Protein AF-A0A3G6YIU1-F1 (afdb_monomer_lite)

Sequence (95 aa):
MLIVFSKIAKNNGNTIVGYEPGEHDVEERTALVAVDQLGVATYKDVDQSQKTQNSEPEPEPEPEPEPEPEPEPEPEPEPEPEPEPESVKPSKSKI

pLDDT: mean 72.64, std 11.31, range [47.0, 90.69]

Structure (mmCIF, N/CA/C/O backbone):
data_AF-A0A3G6YIU1-F1
#
_entry.id   AF-A0A3G6YIU1-F1
#
loop_
_atom_site.group_PDB
_atom_site.id
_atom_site.type_symbol
_atom_site.label_atom_id
_atom_site.label_alt_id
_atom_site.label_comp_id
_atom_site.label_asym_id
_atom_site.label_entity_id
_atom_site.label_seq_id
_atom_site.pdbx_PDB_ins_code
_atom_site.Cartn_x
_atom_site.Cartn_y
_atom_site.Cartn_z
_atom_site.occupancy
_atom_site.B_iso_or_equiv
_atom_site.auth_seq_id
_atom_site.auth_comp_id
_atom_site.auth_asym_id
_atom_site.auth_atom_id
_atom_site.pdbx_PDB_model_num
ATOM 1 N N . MET A 1 1 ? 24.308 3.196 -16.770 1.00 60.62 1 MET A N 1
ATOM 2 C CA . MET A 1 1 ? 23.278 3.926 -17.525 1.00 60.62 1 MET A CA 1
ATOM 3 C C . MET A 1 1 ? 22.237 2.903 -17.946 1.00 60.62 1 MET A C 1
ATOM 5 O O . MET A 1 1 ? 22.634 1.932 -18.583 1.00 60.62 1 MET A O 1
ATOM 9 N N . LEU A 1 2 ? 20.993 3.006 -17.474 1.00 64.25 2 LEU A N 1
ATOM 10 C CA . LEU A 1 2 ? 19.957 1.989 -17.702 1.00 64.25 2 LEU A CA 1
ATOM 11 C C . LEU A 1 2 ? 18.812 2.586 -18.517 1.00 64.25 2 LEU A C 1
ATOM 13 O O . LEU A 1 2 ? 18.342 3.681 -18.220 1.00 64.25 2 LEU A O 1
ATOM 17 N N . ILE A 1 3 ? 18.362 1.839 -19.526 1.00 69.56 3 ILE A N 1
ATOM 18 C CA . ILE A 1 3 ? 17.229 2.228 -20.365 1.00 69.56 3 ILE A CA 1
ATOM 19 C C . ILE A 1 3 ? 15.965 1.596 -19.785 1.00 69.56 3 ILE A C 1
ATOM 21 O O . ILE A 1 3 ? 15.855 0.368 -19.695 1.00 69.56 3 ILE A O 1
ATOM 25 N N . VAL A 1 4 ? 15.003 2.441 -19.421 1.00 68.88 4 VAL A N 1
ATOM 26 C CA . VAL A 1 4 ? 13.684 2.023 -18.935 1.00 68.88 4 VAL A CA 1
ATOM 27 C C . VAL A 1 4 ? 12.579 2.556 -19.843 1.00 68.88 4 VAL A C 1
ATOM 29 O O . VAL A 1 4 ? 12.676 3.652 -20.397 1.00 68.88 4 VAL A O 1
ATOM 32 N N . PHE A 1 5 ? 11.515 1.776 -20.006 1.00 67.50 5 PHE A N 1
ATOM 33 C CA . PHE A 1 5 ? 10.275 2.216 -20.634 1.00 67.50 5 PHE A CA 1
ATOM 34 C C . PHE A 1 5 ? 9.316 2.714 -19.559 1.00 67.50 5 PHE A C 1
ATOM 36 O O . PHE A 1 5 ? 8.822 1.903 -18.785 1.00 67.50 5 PHE A O 1
ATOM 43 N N . SER A 1 6 ? 9.009 4.009 -19.538 1.00 70.62 6 SER A N 1
ATOM 44 C CA . SER A 1 6 ? 8.078 4.611 -18.573 1.00 70.62 6 SER A CA 1
ATOM 45 C C . SER A 1 6 ? 6.759 4.998 -19.238 1.00 70.62 6 SER A C 1
ATOM 47 O O . SER A 1 6 ? 6.744 5.406 -20.400 1.00 70.62 6 SER A O 1
ATOM 49 N N . LYS A 1 7 ? 5.647 4.938 -18.496 1.00 66.56 7 LYS A N 1
ATOM 50 C CA . LYS A 1 7 ? 4.357 5.517 -18.915 1.00 66.56 7 LYS A CA 1
ATOM 51 C C . LYS A 1 7 ? 4.387 7.042 -18.775 1.00 66.56 7 LYS A C 1
ATOM 53 O O . LYS A 1 7 ? 4.224 7.576 -17.681 1.00 66.56 7 LYS A O 1
ATOM 58 N N . ILE A 1 8 ? 4.569 7.753 -19.884 1.00 68.06 8 ILE A N 1
ATOM 59 C CA . ILE A 1 8 ? 4.614 9.218 -19.913 1.00 68.06 8 ILE A CA 1
ATOM 60 C C . ILE A 1 8 ? 3.203 9.759 -20.116 1.00 68.06 8 ILE A C 1
ATOM 62 O O . ILE A 1 8 ? 2.543 9.442 -21.105 1.00 68.06 8 ILE A O 1
ATOM 66 N N . ALA A 1 9 ? 2.750 10.612 -19.203 1.00 67.31 9 ALA A N 1
ATOM 67 C CA . ALA A 1 9 ? 1.509 11.349 -19.369 1.00 67.31 9 ALA A CA 1
ATOM 68 C C . ALA A 1 9 ? 1.635 12.370 -20.514 1.00 67.31 9 ALA A C 1
ATOM 70 O O . ALA A 1 9 ? 2.417 13.317 -20.420 1.00 67.31 9 ALA A O 1
ATOM 71 N N . LYS A 1 10 ? 0.846 12.219 -21.583 1.00 67.12 10 LYS A N 1
ATOM 72 C CA . LYS A 1 10 ? 0.702 13.265 -22.606 1.00 67.12 10 LYS A CA 1
ATOM 73 C C . LYS A 1 10 ? -0.249 14.339 -22.085 1.00 67.12 10 LYS A C 1
ATOM 75 O O . LYS A 1 10 ? -1.410 14.044 -21.802 1.00 67.12 10 LYS A O 1
ATOM 80 N N . ASN A 1 11 ? 0.227 15.575 -21.965 1.00 68.25 11 ASN A N 1
ATOM 81 C CA . ASN A 1 11 ? -0.583 16.719 -21.559 1.00 68.25 11 ASN A CA 1
ATOM 82 C C . ASN A 1 11 ? -0.983 17.570 -22.776 1.00 68.25 11 ASN A C 1
ATOM 84 O O . ASN A 1 11 ? -0.142 17.982 -23.565 1.00 68.25 11 ASN A O 1
ATOM 88 N N . ASN A 1 12 ? -2.272 17.893 -22.905 1.00 60.25 12 ASN A N 1
ATOM 89 C CA . ASN A 1 12 ? -2.733 18.965 -23.797 1.00 60.25 12 ASN A CA 1
ATOM 90 C C . ASN A 1 12 ? -3.306 20.083 -22.928 1.00 60.25 12 ASN A C 1
ATOM 92 O O . ASN A 1 12 ? -4.500 20.126 -22.648 1.00 60.25 12 ASN A O 1
ATOM 96 N N . GLY A 1 13 ? -2.423 20.948 -22.429 1.00 65.81 13 GLY A N 1
ATOM 97 C CA . GLY A 1 13 ? -2.838 22.146 -21.700 1.00 65.81 13 GLY A CA 1
ATOM 98 C C . GLY A 1 13 ? -3.472 21.899 -20.327 1.00 65.81 13 GLY A C 1
ATOM 99 O O . GLY A 1 13 ? -4.330 22.688 -19.956 1.00 65.81 13 GLY A O 1
ATOM 100 N N . ASN A 1 14 ? -3.017 20.869 -19.587 1.00 62.91 14 ASN A N 1
ATOM 101 C CA . ASN A 1 14 ? -3.321 20.553 -18.167 1.00 62.91 14 ASN A CA 1
ATOM 102 C C . ASN A 1 14 ? -4.208 19.312 -17.898 1.00 62.91 14 ASN A C 1
ATOM 104 O O . ASN A 1 14 ? -4.527 19.025 -16.747 1.00 62.91 14 ASN A O 1
ATOM 108 N N . THR A 1 15 ? -4.560 18.531 -18.923 1.00 58.38 15 THR A N 1
ATOM 109 C CA . THR A 1 15 ? -5.243 17.230 -18.766 1.00 58.38 15 THR A CA 1
ATOM 110 C C . THR A 1 15 ? -4.368 16.105 -19.310 1.00 58.38 15 THR A C 1
ATOM 112 O O . THR A 1 15 ? -3.836 16.228 -20.416 1.00 58.38 15 THR A O 1
ATOM 115 N N . ILE A 1 16 ? -4.211 15.019 -18.540 1.00 69.19 16 ILE A N 1
ATOM 116 C CA . ILE A 1 16 ? -3.540 13.799 -19.008 1.00 69.19 16 ILE A CA 1
ATOM 117 C C . ILE A 1 16 ? -4.469 13.115 -20.011 1.00 69.19 16 ILE A C 1
ATOM 119 O O . ILE A 1 16 ? -5.534 12.625 -19.648 1.00 69.19 16 ILE A O 1
ATOM 123 N N . VAL A 1 17 ? -4.072 13.127 -21.282 1.00 64.44 17 VAL A N 1
ATOM 124 C CA . VAL A 1 17 ? -4.854 12.582 -22.405 1.00 64.44 17 VAL A CA 1
ATOM 125 C C . VAL A 1 17 ? -4.562 11.094 -22.619 1.00 64.44 17 VAL A C 1
ATOM 127 O O . VAL A 1 17 ? -5.347 10.380 -23.231 1.00 64.44 17 VAL A O 1
ATOM 130 N N . GLY A 1 18 ? -3.437 10.609 -22.095 1.00 62.12 18 GLY A N 1
ATOM 131 C CA . GLY A 1 18 ? -3.049 9.207 -22.160 1.00 62.12 18 GLY A CA 1
ATOM 132 C C . GLY A 1 18 ? -1.656 8.980 -21.591 1.00 62.12 18 GLY A C 1
ATOM 133 O O . GLY A 1 18 ? -0.899 9.931 -21.383 1.00 62.12 18 GLY A O 1
ATOM 134 N N . TYR A 1 19 ? -1.333 7.712 -21.350 1.00 66.81 19 TYR A N 1
ATOM 135 C CA . TYR A 1 19 ? -0.005 7.270 -20.946 1.00 66.81 19 TYR A CA 1
ATOM 136 C C . TYR A 1 19 ? 0.652 6.540 -22.102 1.00 66.81 19 TY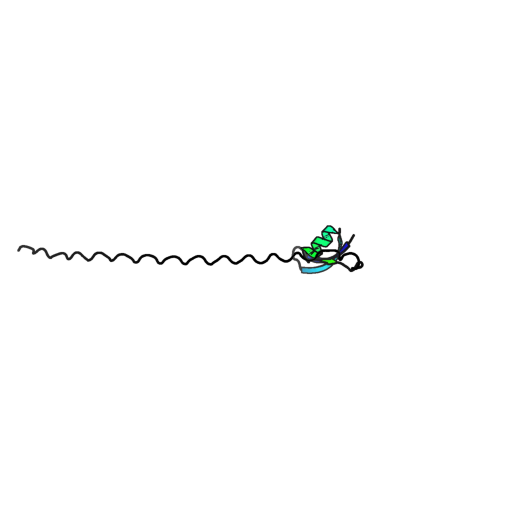R A C 1
ATOM 138 O O . TYR A 1 19 ? 0.100 5.565 -22.609 1.00 66.81 19 TYR A O 1
ATOM 146 N N . GLU A 1 20 ? 1.823 7.007 -22.507 1.00 66.88 20 GLU A N 1
ATOM 147 C CA . GLU A 1 20 ? 2.531 6.472 -23.664 1.00 66.88 20 GLU A CA 1
ATOM 148 C C . GLU A 1 20 ? 3.888 5.933 -23.228 1.00 66.88 20 GLU A C 1
ATOM 150 O O . GLU A 1 20 ? 4.592 6.616 -22.478 1.00 66.88 20 GLU A O 1
ATOM 155 N N . PRO A 1 21 ? 4.250 4.707 -23.640 1.00 66.38 21 PRO A N 1
ATOM 156 C CA . PRO A 1 21 ? 5.543 4.143 -23.304 1.00 66.38 21 PRO A CA 1
ATOM 157 C C . PRO A 1 21 ? 6.639 4.966 -23.987 1.00 66.38 21 PRO A C 1
ATOM 159 O O . PRO A 1 21 ? 6.631 5.135 -25.206 1.00 66.38 21 PRO A O 1
ATOM 162 N N . GLY A 1 22 ? 7.589 5.475 -23.206 1.00 71.50 22 GLY A N 1
ATOM 163 C CA . GLY A 1 22 ? 8.751 6.187 -23.728 1.00 71.50 22 GLY A CA 1
ATOM 164 C C . GLY A 1 22 ? 10.043 5.728 -23.075 1.00 71.50 22 GLY A C 1
ATOM 165 O O . GLY A 1 22 ? 10.068 5.375 -21.896 1.00 71.50 22 GLY A O 1
ATOM 166 N N . GLU A 1 23 ? 11.108 5.716 -23.870 1.00 75.94 23 GLU A N 1
ATOM 167 C CA . GLU A 1 23 ? 12.447 5.351 -23.419 1.00 75.94 23 GLU A CA 1
ATOM 168 C C . GLU A 1 23 ? 13.068 6.502 -22.652 1.00 75.94 23 GLU A C 1
ATOM 170 O O . GLU A 1 23 ? 13.198 7.606 -23.182 1.00 75.94 23 GLU A O 1
ATOM 175 N N . HIS A 1 24 ? 13.486 6.223 -21.428 1.00 73.94 24 HIS A N 1
ATOM 176 C CA . HIS A 1 24 ? 14.311 7.134 -20.665 1.00 73.94 24 HIS A CA 1
ATOM 177 C C . HIS A 1 24 ? 15.593 6.440 -20.256 1.00 73.94 24 HIS A C 1
ATOM 179 O O . HIS A 1 24 ? 15.597 5.316 -19.752 1.00 73.94 24 HIS A O 1
ATOM 185 N N . ASP A 1 25 ? 16.679 7.155 -20.488 1.00 77.25 25 ASP A N 1
ATOM 186 C CA . ASP A 1 25 ? 17.978 6.833 -19.951 1.00 77.25 25 ASP A CA 1
ATOM 187 C C . ASP A 1 25 ? 18.063 7.458 -18.548 1.00 77.25 25 ASP A C 1
ATOM 189 O O . ASP A 1 25 ? 17.900 8.671 -18.391 1.00 77.25 25 ASP A O 1
ATOM 193 N N . VAL A 1 26 ? 18.183 6.613 -17.521 1.00 77.00 26 VAL A N 1
ATOM 194 C CA . VAL A 1 26 ? 18.161 7.021 -16.108 1.00 77.00 26 VAL A CA 1
ATOM 195 C C . VAL A 1 26 ? 19.297 6.364 -15.322 1.00 77.00 26 VAL A C 1
ATOM 197 O O . VAL A 1 26 ? 19.831 5.308 -15.697 1.00 77.00 26 VAL A O 1
ATOM 200 N N . GLU A 1 27 ? 19.666 6.966 -14.188 1.00 79.19 27 GLU A N 1
ATOM 201 C CA . GLU A 1 27 ? 20.604 6.345 -13.257 1.00 79.19 27 GLU A CA 1
ATOM 202 C C . GLU A 1 27 ? 20.026 5.066 -12.636 1.00 79.19 27 GLU A C 1
ATOM 204 O O . GLU A 1 27 ? 18.818 4.900 -12.471 1.00 79.19 27 GLU A O 1
ATOM 209 N N . GLU A 1 28 ? 20.912 4.160 -12.223 1.00 74.12 28 GLU A N 1
ATOM 210 C CA . GLU A 1 28 ? 20.543 2.829 -11.733 1.00 74.12 28 GLU A CA 1
ATOM 211 C C . GLU A 1 28 ? 19.614 2.846 -10.514 1.00 74.12 28 GLU A C 1
ATOM 213 O O . GLU A 1 28 ? 18.697 2.031 -10.430 1.00 74.12 28 GLU A O 1
ATOM 218 N N . ARG A 1 29 ? 19.789 3.813 -9.605 1.00 77.25 29 ARG A N 1
ATOM 219 C CA . ARG A 1 29 ? 18.902 3.980 -8.443 1.00 77.25 29 ARG A CA 1
ATOM 220 C C . ARG A 1 29 ? 17.494 4.398 -8.854 1.00 77.25 29 ARG A C 1
ATOM 222 O O . ARG A 1 29 ? 16.524 3.843 -8.354 1.00 77.25 29 ARG A O 1
ATOM 229 N N . THR A 1 30 ? 17.391 5.345 -9.781 1.00 77.38 30 THR A N 1
ATOM 230 C CA . THR A 1 30 ? 16.110 5.819 -10.317 1.00 77.38 30 THR A CA 1
ATOM 231 C C . THR A 1 30 ? 15.393 4.697 -11.063 1.00 77.38 30 THR A C 1
ATOM 233 O O . THR A 1 30 ? 14.188 4.526 -10.904 1.00 77.38 30 THR A O 1
ATOM 236 N N . ALA A 1 31 ? 16.141 3.888 -11.819 1.00 76.69 31 ALA A N 1
ATOM 237 C CA . ALA A 1 31 ? 15.609 2.736 -12.533 1.00 76.69 31 ALA A CA 1
ATOM 238 C C . ALA A 1 31 ? 15.013 1.685 -11.577 1.00 76.69 31 ALA A C 1
ATOM 240 O O . ALA A 1 31 ? 13.898 1.225 -11.802 1.00 76.69 31 ALA A O 1
ATOM 241 N N . LEU A 1 32 ? 15.714 1.356 -10.484 1.00 78.25 32 LEU A N 1
ATOM 242 C CA . LEU A 1 32 ? 15.228 0.413 -9.467 1.00 78.25 32 LEU A CA 1
ATOM 243 C C . LEU A 1 32 ? 13.944 0.905 -8.797 1.00 78.25 32 LEU A C 1
ATOM 245 O O . LEU A 1 32 ? 12.977 0.160 -8.706 1.00 78.25 32 LEU A O 1
ATOM 249 N N . VAL A 1 33 ? 13.889 2.176 -8.395 1.00 80.19 33 VAL A N 1
ATOM 250 C CA . VAL A 1 33 ? 12.675 2.748 -7.790 1.00 80.19 33 VAL A CA 1
ATOM 251 C C . VAL A 1 33 ? 11.509 2.742 -8.786 1.00 80.19 33 VAL A C 1
ATOM 253 O O . VAL A 1 33 ? 10.390 2.382 -8.427 1.00 80.19 33 VAL A O 1
ATOM 256 N N . ALA A 1 34 ? 11.754 3.103 -10.048 1.00 80.00 34 ALA A N 1
ATOM 257 C CA . ALA A 1 34 ? 10.711 3.158 -11.070 1.00 80.00 34 ALA A CA 1
ATOM 258 C C . ALA A 1 34 ? 10.136 1.776 -11.431 1.00 80.00 34 ALA A C 1
ATOM 260 O O . ALA A 1 34 ? 8.942 1.682 -11.728 1.00 80.00 34 ALA A O 1
ATOM 261 N N . VAL A 1 35 ? 10.969 0.730 -11.411 1.00 79.50 35 VAL A N 1
ATOM 262 C CA . VAL A 1 35 ? 10.576 -0.639 -11.771 1.00 79.50 35 VAL A CA 1
ATOM 263 C C . VAL A 1 35 ? 10.042 -1.408 -10.560 1.00 79.50 35 VAL A C 1
ATOM 265 O O . VAL A 1 35 ? 8.922 -1.906 -10.626 1.00 79.50 35 VAL A O 1
ATOM 268 N N . ASP A 1 36 ? 10.782 -1.449 -9.448 1.00 77.62 36 ASP A N 1
ATOM 269 C CA . ASP A 1 36 ? 10.481 -2.345 -8.321 1.00 77.62 36 ASP A CA 1
ATOM 270 C C . ASP A 1 36 ? 9.540 -1.708 -7.288 1.00 77.62 36 ASP A C 1
ATOM 272 O O . ASP A 1 36 ? 8.665 -2.383 -6.757 1.00 77.62 36 ASP A O 1
ATOM 276 N N . GLN A 1 37 ? 9.688 -0.407 -7.001 1.00 76.69 37 GLN A N 1
ATOM 277 C CA . GLN A 1 37 ? 8.877 0.263 -5.969 1.00 76.69 37 GLN A CA 1
ATOM 278 C C . GLN A 1 37 ? 7.600 0.888 -6.532 1.00 76.69 37 GLN A C 1
ATOM 280 O O . GLN A 1 37 ? 6.552 0.847 -5.895 1.00 76.69 37 GLN A O 1
ATOM 285 N N . LEU A 1 38 ? 7.688 1.513 -7.709 1.00 82.31 38 LEU A N 1
ATOM 286 C CA . LEU A 1 38 ? 6.576 2.262 -8.299 1.00 82.31 38 LEU A CA 1
ATOM 287 C C . LEU A 1 38 ? 5.831 1.480 -9.389 1.00 82.31 38 LEU A C 1
ATOM 289 O O . LEU A 1 38 ? 4.695 1.832 -9.702 1.00 82.31 38 LEU A O 1
ATOM 293 N N . GLY A 1 39 ? 6.452 0.465 -10.002 1.00 78.75 39 GLY A N 1
ATOM 294 C CA . GLY A 1 39 ? 5.843 -0.319 -11.086 1.00 78.75 39 GLY A CA 1
ATOM 295 C C . GLY A 1 39 ? 5.426 0.512 -12.311 1.00 78.75 39 GLY A C 1
ATOM 296 O O . GLY A 1 39 ? 4.547 0.114 -13.077 1.00 78.75 39 GLY A O 1
ATOM 297 N N . VAL A 1 40 ? 6.014 1.700 -12.494 1.00 79.00 40 VAL A N 1
ATOM 298 C CA . VAL A 1 40 ? 5.668 2.644 -13.576 1.00 79.00 40 VAL A CA 1
ATOM 299 C C . VAL A 1 40 ? 6.529 2.461 -14.821 1.00 79.00 40 VAL A C 1
ATOM 301 O O . VAL A 1 40 ? 6.230 3.057 -15.864 1.00 79.00 40 VAL A O 1
ATOM 304 N N . ALA A 1 41 ? 7.588 1.657 -14.712 1.00 80.19 41 ALA A N 1
ATOM 305 C CA . ALA A 1 41 ? 8.527 1.406 -15.785 1.00 80.19 41 ALA A CA 1
ATOM 306 C C . ALA A 1 41 ? 8.957 -0.063 -15.874 1.00 80.19 41 ALA A C 1
ATOM 308 O O . ALA A 1 41 ? 8.825 -0.823 -14.918 1.00 80.19 41 ALA A O 1
ATOM 309 N N . THR A 1 42 ? 9.507 -0.450 -17.023 1.00 77.62 42 THR A N 1
ATOM 310 C CA . THR A 1 42 ? 10.141 -1.761 -17.236 1.00 77.62 42 THR A CA 1
ATOM 311 C C . THR A 1 42 ? 11.536 -1.586 -17.821 1.00 77.62 42 THR A C 1
ATOM 313 O O . THR A 1 42 ? 11.770 -0.671 -18.613 1.00 77.62 42 THR A O 1
ATOM 316 N N . TYR A 1 43 ? 12.471 -2.472 -17.479 1.00 76.56 43 TYR A N 1
ATOM 317 C CA . TYR A 1 43 ? 13.782 -2.494 -18.127 1.00 76.56 43 TYR A CA 1
ATOM 318 C C . TYR A 1 43 ? 13.649 -2.924 -19.588 1.00 76.56 43 TYR A C 1
ATOM 320 O O . TYR A 1 43 ? 12.877 -3.827 -19.909 1.00 76.56 43 TYR A O 1
ATOM 328 N N . LYS A 1 44 ? 14.416 -2.291 -20.478 1.00 71.50 44 LYS A N 1
ATOM 329 C CA . LYS A 1 44 ? 14.726 -2.911 -21.766 1.00 71.50 44 LYS A CA 1
ATOM 330 C C . LYS A 1 44 ? 15.810 -3.941 -21.544 1.00 71.50 44 LYS A C 1
ATOM 332 O O . LYS A 1 44 ? 16.790 -3.627 -20.876 1.00 71.50 44 LYS A O 1
ATOM 337 N N . ASP A 1 45 ? 15.632 -5.130 -22.102 1.00 61.50 45 ASP A N 1
ATOM 338 C CA . ASP A 1 45 ? 16.560 -6.253 -21.995 1.00 61.50 45 ASP A CA 1
ATOM 339 C C . ASP A 1 45 ? 17.985 -5.877 -22.434 1.00 61.50 45 ASP A C 1
ATOM 341 O O . ASP A 1 45 ? 18.384 -6.048 -23.585 1.00 61.50 45 ASP A O 1
ATOM 345 N N . VAL A 1 46 ? 18.777 -5.364 -21.496 1.00 55.38 46 VAL A N 1
ATOM 346 C CA . VAL A 1 46 ? 20.233 -5.367 -21.555 1.00 55.38 46 VAL A CA 1
ATOM 347 C C . VAL A 1 46 ? 20.639 -6.589 -20.750 1.00 55.38 46 VAL A C 1
ATOM 349 O O . VAL A 1 46 ? 20.752 -6.509 -19.535 1.00 55.38 46 VAL A O 1
ATOM 352 N N . ASP A 1 47 ? 20.732 -7.727 -21.441 1.00 53.81 47 ASP A N 1
ATOM 353 C CA . ASP A 1 47 ? 21.282 -8.998 -20.958 1.00 53.81 47 ASP A CA 1
ATOM 354 C C . ASP A 1 47 ? 20.912 -9.331 -19.494 1.00 53.81 47 ASP A C 1
ATOM 356 O O . ASP A 1 47 ? 21.668 -9.086 -18.553 1.00 53.81 47 ASP A O 1
ATOM 360 N N . GLN A 1 48 ? 19.724 -9.918 -19.300 1.00 54.03 48 GLN A N 1
ATOM 361 C CA . GLN A 1 48 ? 19.188 -10.353 -17.997 1.00 54.03 48 GLN A CA 1
ATOM 362 C C . GLN A 1 48 ? 20.091 -11.350 -17.223 1.00 54.03 48 GLN A C 1
ATOM 364 O O . GLN A 1 48 ? 19.704 -11.814 -16.155 1.00 54.03 48 GLN A O 1
ATOM 369 N N . SER A 1 49 ? 21.292 -11.694 -17.707 1.00 50.38 49 SER A N 1
ATOM 370 C CA . SER A 1 49 ? 22.169 -12.692 -17.084 1.00 50.38 49 SER A CA 1
ATOM 371 C C . SER A 1 49 ? 23.009 -12.174 -15.905 1.00 50.38 49 SER A C 1
ATOM 373 O O . SER A 1 49 ? 23.559 -12.983 -15.159 1.00 50.38 49 SER A O 1
ATOM 375 N N . GLN A 1 50 ? 23.105 -10.854 -15.696 1.00 52.59 50 GLN A N 1
ATOM 376 C CA . GLN A 1 50 ? 23.972 -10.259 -14.658 1.00 52.59 50 GLN A CA 1
ATOM 377 C C . GLN A 1 50 ? 23.220 -9.500 -13.549 1.00 52.59 50 GLN A C 1
ATOM 379 O O . GLN A 1 50 ? 23.853 -9.032 -12.605 1.00 52.59 50 GLN A O 1
ATOM 384 N N . LYS A 1 51 ? 21.884 -9.382 -13.610 1.00 54.62 51 LYS A N 1
ATOM 385 C CA . LYS A 1 51 ? 21.093 -8.595 -12.639 1.00 54.62 51 LYS A CA 1
ATOM 386 C C . LYS A 1 51 ? 20.008 -9.411 -11.924 1.00 54.62 51 LYS A C 1
ATOM 388 O O . LYS A 1 51 ? 18.930 -8.912 -11.639 1.00 54.62 51 LYS A O 1
ATOM 393 N N . THR A 1 52 ? 20.301 -10.670 -11.614 1.00 47.00 52 THR A N 1
ATOM 394 C CA . THR A 1 52 ? 19.488 -11.523 -10.727 1.00 47.00 52 THR A CA 1
ATOM 395 C C . THR A 1 52 ? 20.336 -12.065 -9.581 1.00 47.00 52 THR A C 1
ATOM 397 O O . THR A 1 52 ? 20.387 -13.267 -9.334 1.00 47.00 52 THR A O 1
ATOM 400 N N . GLN A 1 53 ? 21.031 -11.181 -8.865 1.00 53.12 53 GLN A N 1
ATOM 401 C CA . GLN A 1 53 ? 21.423 -11.481 -7.492 1.00 53.12 53 GLN A CA 1
ATOM 402 C C . GLN A 1 53 ? 20.550 -10.666 -6.542 1.00 53.12 53 GLN A C 1
ATOM 404 O O . GLN A 1 53 ? 20.777 -9.483 -6.320 1.00 53.12 53 GLN A O 1
ATOM 409 N N . ASN A 1 54 ? 19.596 -11.379 -5.947 1.00 51.50 54 ASN A N 1
ATOM 410 C CA . ASN A 1 54 ? 19.144 -11.153 -4.581 1.00 51.50 54 ASN A CA 1
ATOM 411 C C . ASN A 1 54 ? 18.232 -9.941 -4.332 1.00 51.50 54 ASN A C 1
ATOM 413 O O . ASN A 1 54 ? 18.557 -9.031 -3.571 1.00 51.50 54 ASN A O 1
ATOM 417 N N . SER A 1 55 ? 17.034 -9.982 -4.900 1.00 55.56 55 SER A N 1
ATOM 418 C CA . SER A 1 55 ? 15.878 -9.306 -4.306 1.00 55.56 55 SER A CA 1
ATOM 419 C C . SER A 1 55 ? 14.691 -10.252 -4.416 1.00 55.56 55 SER A C 1
ATOM 421 O O . SER A 1 55 ? 13.798 -10.074 -5.235 1.00 55.56 55 SER A O 1
ATOM 423 N N . GLU A 1 56 ? 14.746 -11.340 -3.646 1.00 54.38 56 GLU A N 1
ATOM 424 C CA . GLU A 1 56 ? 13.507 -12.006 -3.255 1.00 54.38 56 GLU A CA 1
ATOM 425 C C . GLU A 1 56 ? 12.688 -10.937 -2.514 1.00 54.38 56 GLU A C 1
ATOM 427 O O . GLU A 1 56 ? 13.260 -10.266 -1.645 1.00 54.38 56 GLU A O 1
ATOM 432 N N . PRO A 1 57 ? 11.432 -10.663 -2.910 1.00 63.16 57 PRO A N 1
ATOM 433 C CA . PRO A 1 57 ? 10.603 -9.740 -2.151 1.00 63.16 57 PRO A CA 1
ATOM 434 C C . PRO A 1 57 ? 10.569 -10.241 -0.707 1.00 63.16 57 PRO A C 1
ATOM 436 O O . PRO A 1 57 ? 10.321 -11.428 -0.481 1.00 63.16 57 PRO A O 1
ATOM 439 N N . GLU A 1 58 ? 10.879 -9.370 0.261 1.00 60.41 58 GLU A N 1
ATOM 440 C CA . GLU A 1 58 ? 10.646 -9.715 1.663 1.00 60.41 58 GLU A CA 1
ATOM 441 C C . GLU A 1 58 ? 9.187 -10.175 1.785 1.00 60.41 58 GLU A C 1
ATOM 443 O O . GLU A 1 58 ? 8.311 -9.566 1.157 1.00 60.41 58 GLU A O 1
ATOM 448 N N . PRO A 1 59 ? 8.917 -11.276 2.510 1.00 70.06 59 PRO A N 1
ATOM 449 C CA . PRO A 1 59 ? 7.552 -11.738 2.696 1.00 70.06 59 PRO A CA 1
ATOM 450 C C . PRO A 1 59 ? 6.716 -10.574 3.229 1.00 70.06 59 PRO A C 1
ATOM 452 O O . PRO A 1 59 ? 7.148 -9.883 4.155 1.00 70.06 59 PRO A O 1
ATOM 455 N N . GLU A 1 60 ? 5.556 -10.331 2.609 1.00 71.69 60 GLU A N 1
ATOM 456 C CA . GLU A 1 60 ? 4.633 -9.304 3.089 1.00 71.69 60 GLU A CA 1
ATOM 457 C C . GLU A 1 60 ? 4.396 -9.518 4.593 1.00 71.69 60 GLU A C 1
ATOM 459 O O . GLU A 1 60 ? 4.237 -10.669 5.022 1.00 71.69 60 GLU A O 1
ATOM 464 N N . PRO A 1 61 ? 4.415 -8.449 5.410 1.00 77.19 61 PRO A N 1
ATOM 465 C CA . PRO A 1 61 ? 4.086 -8.577 6.821 1.00 77.19 61 PRO A CA 1
ATOM 466 C C . PRO A 1 61 ? 2.705 -9.226 6.943 1.00 77.19 61 PRO A C 1
ATOM 468 O O . PRO A 1 61 ? 1.766 -8.810 6.261 1.00 77.19 61 PRO A O 1
ATOM 471 N N . GLU A 1 62 ? 2.591 -10.265 7.779 1.00 80.31 62 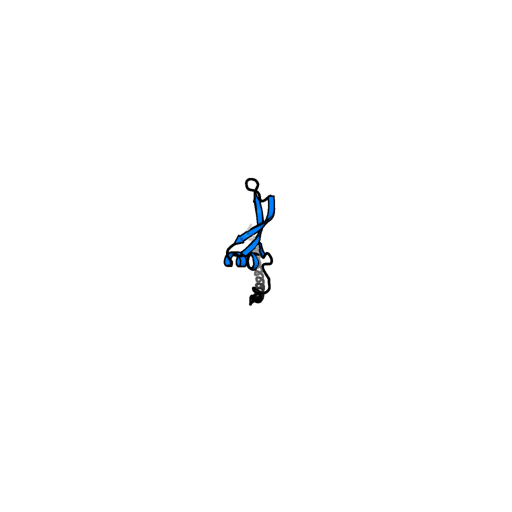GLU A N 1
ATOM 472 C CA . GLU A 1 62 ? 1.297 -10.895 8.043 1.00 80.31 62 GLU A CA 1
ATOM 473 C C . GLU A 1 62 ? 0.291 -9.816 8.478 1.00 80.31 62 GLU A C 1
ATOM 475 O O . GLU A 1 62 ? 0.656 -8.926 9.255 1.00 80.31 62 GLU A O 1
ATOM 480 N N . PRO A 1 63 ? -0.955 -9.852 7.970 1.00 81.38 63 PRO A N 1
ATOM 481 C CA . PRO A 1 63 ? -1.972 -8.892 8.368 1.00 81.38 63 PRO A CA 1
ATOM 482 C C . PRO A 1 63 ? -2.132 -8.917 9.889 1.00 81.38 63 PRO A C 1
ATOM 484 O O . PRO A 1 63 ? -2.281 -9.987 10.484 1.00 81.38 63 PRO A O 1
ATOM 487 N N . GLU A 1 64 ? -2.086 -7.739 10.518 1.00 84.88 64 GLU A N 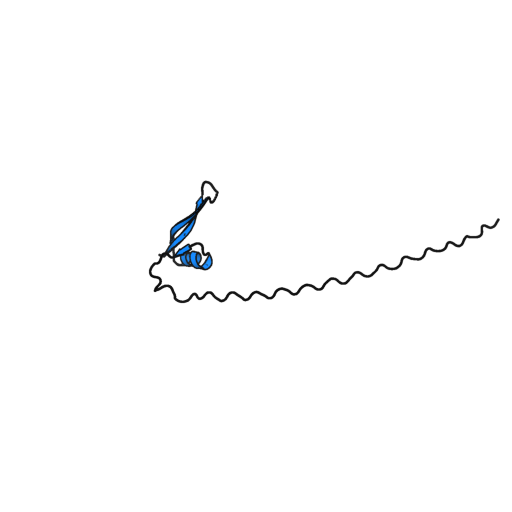1
ATOM 488 C CA . GLU A 1 64 ? -2.363 -7.628 11.948 1.00 84.88 64 GLU A CA 1
ATOM 489 C C . GLU A 1 64 ? -3.764 -8.194 12.241 1.00 84.88 64 GLU A C 1
ATOM 491 O O . GLU A 1 64 ? -4.691 -7.982 11.449 1.00 84.88 64 GLU A O 1
ATOM 496 N N . PRO A 1 65 ? -3.938 -8.935 13.350 1.00 85.12 65 PRO A N 1
ATOM 497 C CA . PRO A 1 65 ? -5.245 -9.443 13.740 1.00 85.12 65 PRO A CA 1
ATOM 498 C C . PRO A 1 65 ? -6.242 -8.288 13.881 1.00 85.12 65 PRO A C 1
ATOM 500 O O . PRO A 1 65 ? -5.923 -7.251 14.465 1.00 85.12 65 PRO A O 1
ATOM 503 N N . GLU A 1 66 ? -7.453 -8.472 13.345 1.00 86.81 66 GLU A N 1
ATOM 504 C CA . GLU A 1 66 ? -8.519 -7.481 13.489 1.00 86.81 66 GLU A CA 1
ATOM 505 C C . GLU A 1 66 ? -8.801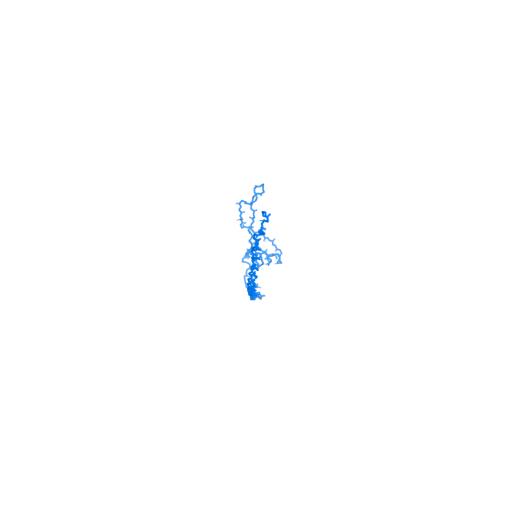 -7.214 14.980 1.00 86.81 66 GLU A C 1
ATOM 507 O O . GLU A 1 66 ? -8.808 -8.156 15.782 1.00 86.81 66 GLU A O 1
ATOM 512 N N . PRO A 1 67 ? -9.025 -5.946 15.376 1.00 86.00 67 PRO A N 1
ATOM 513 C CA . PRO A 1 67 ? -9.394 -5.616 16.745 1.00 86.00 67 PRO A CA 1
ATOM 514 C C . PRO A 1 67 ? -10.691 -6.334 17.132 1.00 86.00 67 PRO A C 1
ATOM 516 O O . PRO A 1 67 ? -11.653 -6.354 16.362 1.00 86.00 67 PRO A O 1
ATOM 519 N N . GLU A 1 68 ? -10.721 -6.919 18.333 1.00 89.12 68 GLU A N 1
ATOM 520 C CA . GLU A 1 68 ? -11.936 -7.543 18.854 1.00 89.12 68 GLU A CA 1
ATOM 521 C C . GLU A 1 68 ? -13.074 -6.508 18.944 1.00 89.12 68 GLU A C 1
ATOM 523 O O . GLU A 1 68 ? -12.829 -5.353 19.309 1.00 89.12 68 GLU A O 1
ATOM 528 N N . PRO A 1 69 ? -14.318 -6.897 18.611 1.00 87.50 69 PRO A N 1
ATOM 529 C CA . PRO A 1 69 ? -15.467 -6.010 18.716 1.00 87.50 69 PRO A CA 1
ATOM 530 C C . PRO A 1 69 ? -15.639 -5.505 20.152 1.00 87.50 69 PRO A C 1
ATOM 532 O O . PRO A 1 69 ? -15.536 -6.273 21.110 1.00 87.50 69 PRO A O 1
ATOM 535 N N . GLU A 1 70 ? -15.919 -4.208 20.298 1.00 89.75 70 GLU A N 1
ATOM 536 C CA . GLU A 1 70 ? -16.205 -3.620 21.605 1.00 89.75 70 GLU A CA 1
ATOM 537 C C . GLU A 1 70 ? -17.458 -4.264 22.234 1.00 89.75 70 GLU A C 1
ATOM 539 O O . GLU A 1 70 ? -18.412 -4.589 21.518 1.00 89.75 70 GLU A O 1
ATOM 544 N N . PRO A 1 71 ? -17.476 -4.453 23.567 1.00 88.56 71 PRO A N 1
ATOM 545 C CA . PRO A 1 71 ? -18.645 -4.969 24.265 1.00 88.56 71 PRO A CA 1
ATOM 546 C C . PRO A 1 71 ? -19.863 -4.065 24.052 1.00 88.56 71 PRO A C 1
ATOM 548 O O . PRO A 1 71 ? -19.754 -2.839 24.100 1.00 88.56 71 PRO A O 1
ATOM 551 N N . GLU A 1 72 ? -21.034 -4.673 23.840 1.00 89.44 72 GLU A N 1
ATOM 552 C CA . GLU A 1 72 ? -22.284 -3.923 23.720 1.00 89.44 72 GLU A CA 1
ATOM 553 C C . GLU A 1 72 ? -22.573 -3.127 25.008 1.00 89.44 72 GLU A C 1
ATOM 555 O O . GLU A 1 72 ? -22.331 -3.630 26.112 1.00 89.44 72 GLU A O 1
ATOM 560 N N . PRO A 1 73 ? -23.091 -1.890 24.890 1.00 88.81 73 PRO A N 1
ATOM 561 C CA . PRO A 1 73 ? -23.464 -1.082 26.042 1.00 88.81 73 PRO A CA 1
ATOM 562 C C . PRO A 1 73 ? -24.539 -1.784 26.878 1.00 88.81 73 PRO A C 1
ATOM 564 O O . PRO A 1 73 ? -25.499 -2.339 26.340 1.00 88.81 73 PRO A O 1
ATOM 567 N N . GLU A 1 74 ? -24.389 -1.736 28.203 1.00 90.69 74 GLU A N 1
ATOM 568 C CA . GLU A 1 74 ? -25.402 -2.267 29.113 1.00 90.69 74 GLU A CA 1
ATOM 569 C C . GLU A 1 74 ? -26.739 -1.521 28.938 1.00 90.69 74 GLU A C 1
ATOM 571 O O . GLU A 1 74 ? -26.747 -0.304 28.720 1.00 90.69 74 GLU A O 1
ATOM 576 N N . PRO A 1 75 ? -27.878 -2.232 29.030 1.00 88.50 75 PRO A N 1
ATOM 577 C CA . PRO A 1 75 ? -29.196 -1.620 28.937 1.00 88.50 75 PRO A CA 1
ATOM 578 C C . PRO A 1 75 ? -29.397 -0.567 30.033 1.00 88.50 75 PRO A C 1
ATOM 580 O O . PRO A 1 75 ? -29.020 -0.772 31.188 1.00 88.50 75 PRO A O 1
ATOM 583 N N . GLU A 1 76 ? -30.023 0.555 29.671 1.00 89.94 76 GLU A N 1
ATOM 584 C CA . GLU A 1 76 ? -30.370 1.592 30.641 1.00 89.94 76 GLU A CA 1
ATOM 585 C C . GLU A 1 76 ? -31.345 1.052 31.707 1.00 89.94 76 GLU A C 1
ATOM 587 O O . GLU A 1 76 ? -32.223 0.240 31.393 1.00 89.94 76 GLU A O 1
ATOM 592 N N . PRO A 1 77 ? -31.212 1.498 32.970 1.00 88.38 77 PRO A N 1
ATOM 593 C CA . PRO A 1 77 ? -32.129 1.120 34.037 1.00 88.38 77 PRO A CA 1
ATOM 594 C C . PRO A 1 77 ? -33.563 1.564 33.722 1.00 88.38 77 PRO A C 1
ATOM 596 O O . PRO A 1 77 ? -33.791 2.668 33.226 1.00 88.38 77 PRO A O 1
ATOM 599 N N . GLU A 1 78 ? -34.538 0.708 34.040 1.00 89.31 78 GLU A N 1
ATOM 600 C CA . GLU A 1 78 ? -35.953 1.042 33.866 1.00 89.31 78 GLU A CA 1
ATOM 601 C C . GLU A 1 78 ? -36.355 2.257 34.726 1.00 89.31 78 GLU A C 1
ATOM 603 O O . GLU A 1 78 ? -35.870 2.410 35.853 1.00 89.31 78 GLU A O 1
ATOM 608 N N . PRO A 1 79 ? -37.251 3.122 34.217 1.00 87.44 79 PRO A N 1
ATOM 609 C CA . PRO A 1 79 ? -37.745 4.275 34.958 1.00 87.44 79 PRO A CA 1
ATOM 610 C C . PRO A 1 79 ? -38.470 3.850 36.240 1.00 87.44 79 PRO A C 1
ATOM 612 O O . PRO A 1 79 ? -39.247 2.894 36.248 1.00 87.44 79 PRO A O 1
ATOM 615 N N . GLU A 1 80 ? -38.243 4.595 37.325 1.00 88.62 80 GLU A N 1
ATOM 616 C CA . GLU A 1 80 ? -38.957 4.375 38.582 1.00 88.62 80 GLU A CA 1
ATOM 617 C C . GLU A 1 80 ? -40.470 4.617 38.415 1.00 88.62 80 GLU A C 1
ATOM 619 O O . GLU A 1 80 ? -40.882 5.510 37.666 1.00 88.62 80 GLU A O 1
ATOM 624 N N . PRO A 1 81 ? -41.315 3.840 39.116 1.00 86.19 81 PRO A N 1
ATOM 625 C CA . PRO A 1 81 ? -42.762 4.004 39.067 1.00 86.19 81 PRO A CA 1
ATOM 626 C C . PRO A 1 81 ? -43.188 5.398 39.542 1.00 86.19 81 PRO A C 1
ATOM 628 O O . PRO A 1 81 ? -42.701 5.904 40.555 1.00 86.19 81 PRO A O 1
ATOM 631 N N . GLU A 1 82 ? -44.138 6.006 38.826 1.00 86.06 82 GLU A N 1
ATOM 632 C CA . GLU A 1 82 ? -44.705 7.295 39.219 1.00 86.06 82 GLU A CA 1
ATOM 633 C C . GLU A 1 82 ? -45.431 7.205 40.576 1.00 86.06 82 GLU A C 1
ATOM 635 O O . GLU A 1 82 ? -46.070 6.191 40.881 1.00 86.06 82 GLU A O 1
ATOM 640 N N . PRO A 1 83 ? -45.367 8.270 41.396 1.00 84.62 83 PRO A N 1
ATOM 641 C CA . PRO A 1 83 ? -46.069 8.320 42.671 1.00 84.62 83 PRO A CA 1
ATOM 642 C C . PRO A 1 83 ? -47.586 8.217 42.469 1.00 84.62 83 PRO A C 1
ATOM 644 O O . PRO A 1 83 ? -48.166 8.907 41.629 1.00 84.62 83 PRO A O 1
ATOM 647 N N . GLU A 1 84 ? -48.243 7.380 43.276 1.00 82.19 84 GLU A N 1
ATOM 648 C CA . GLU A 1 84 ? -49.699 7.254 43.241 1.00 82.19 84 GLU A CA 1
ATOM 649 C C . GLU A 1 84 ? -50.380 8.593 43.584 1.00 82.19 84 GLU A C 1
ATOM 651 O O . GLU A 1 84 ? -49.936 9.310 44.489 1.00 82.19 84 GLU A O 1
ATOM 656 N N . PRO A 1 85 ? -51.486 8.939 42.902 1.00 80.12 85 PRO A N 1
ATOM 657 C CA . PRO A 1 85 ? -52.215 10.166 43.177 1.00 80.12 85 PRO A CA 1
ATOM 658 C C . PRO A 1 85 ? -52.753 10.161 44.610 1.00 80.12 85 PRO A C 1
ATOM 660 O O . PRO A 1 85 ? -53.524 9.280 45.005 1.00 80.12 85 PRO A O 1
ATOM 663 N N . GLU A 1 86 ? -52.391 11.188 45.385 1.00 76.00 86 GLU A N 1
ATOM 664 C CA . GLU A 1 86 ? -52.956 11.397 46.713 1.00 76.00 86 GLU A CA 1
ATOM 665 C C . GLU A 1 86 ? -54.475 11.550 46.594 1.00 76.00 86 GLU A C 1
ATOM 667 O O . GLU A 1 86 ? -55.008 12.529 46.065 1.00 76.00 86 GLU A O 1
ATOM 672 N N . SER A 1 87 ? -55.191 10.544 47.094 1.00 76.62 87 SER A N 1
ATOM 673 C CA . SER A 1 87 ? -56.642 10.577 47.193 1.00 76.62 87 SER A CA 1
ATOM 674 C C . SER A 1 87 ? -57.047 11.701 48.143 1.00 76.62 87 SER A C 1
ATOM 676 O O . SER A 1 87 ? -57.046 11.537 49.367 1.00 76.62 87 SER A O 1
ATOM 678 N N . VAL A 1 88 ? -57.405 12.852 47.572 1.00 70.56 88 VAL A N 1
ATOM 679 C CA . VAL A 1 88 ? -57.964 13.992 48.297 1.00 70.56 88 VAL A CA 1
ATOM 680 C C . VAL A 1 88 ? -59.274 13.529 48.930 1.00 70.56 88 VAL A C 1
ATOM 682 O O . VAL A 1 88 ? -60.311 13.424 48.274 1.00 70.56 88 VAL A O 1
ATOM 685 N N . LYS A 1 89 ? -59.234 13.183 50.220 1.00 71.81 89 LYS A N 1
ATOM 686 C CA . LYS A 1 89 ? -60.440 12.813 50.964 1.00 71.81 89 LYS A CA 1
ATOM 687 C C . LYS A 1 89 ? -61.366 14.031 50.954 1.00 71.81 89 LYS A C 1
ATOM 689 O O . LYS A 1 89 ? -60.919 15.104 51.367 1.00 71.81 89 LYS A O 1
ATOM 694 N N . PRO A 1 90 ? -62.635 13.908 50.524 1.00 67.38 90 PRO A N 1
ATOM 695 C CA . PRO A 1 90 ? -63.549 15.034 50.558 1.00 67.38 90 PRO A CA 1
ATOM 696 C C . PRO A 1 90 ? -63.724 15.458 52.016 1.00 67.38 90 PRO A C 1
ATOM 698 O O . PRO A 1 90 ? -64.300 14.738 52.837 1.00 67.38 90 PRO A O 1
ATOM 701 N N . SER A 1 91 ? -63.178 16.629 52.341 1.00 67.75 91 SER A N 1
ATOM 702 C CA . SER A 1 91 ? -63.503 17.351 53.561 1.00 67.75 91 SER A CA 1
ATOM 703 C C . SER A 1 91 ? -65.014 17.536 53.561 1.00 67.75 91 SER A C 1
ATOM 705 O O . SER A 1 91 ? -65.568 18.174 52.666 1.00 67.75 91 SER A O 1
ATOM 707 N N . LYS A 1 92 ? -65.700 16.905 54.518 1.00 64.00 92 LYS A N 1
ATOM 708 C CA . LYS A 1 92 ? -67.131 17.116 54.722 1.00 64.00 92 LYS 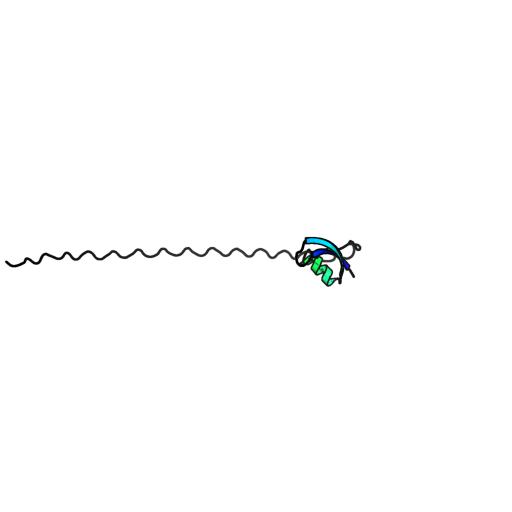A CA 1
ATOM 709 C C . LYS A 1 92 ? -67.319 18.589 55.070 1.00 64.00 92 LYS A C 1
ATOM 711 O O . LYS A 1 92 ? -67.091 18.984 56.213 1.00 64.00 92 LYS A O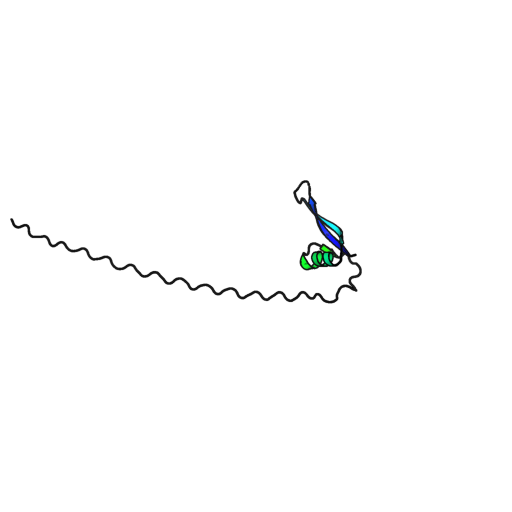 1
ATOM 716 N N . SER A 1 93 ? -67.719 19.387 54.082 1.00 61.16 93 SER A N 1
ATOM 717 C CA . SER A 1 93 ? -68.219 20.739 54.291 1.00 61.16 93 SER A CA 1
ATOM 718 C C . SER A 1 93 ? -69.329 20.674 55.329 1.00 61.16 93 SER A C 1
ATOM 720 O O . SER A 1 93 ? -70.353 20.017 55.138 1.00 61.16 93 SER A O 1
ATOM 722 N N . LYS A 1 94 ? -69.067 21.302 56.471 1.00 61.03 94 LYS A N 1
ATOM 723 C CA . LYS A 1 94 ? -70.018 21.458 57.558 1.00 61.03 94 LYS A CA 1
ATOM 724 C C . LYS A 1 94 ? -71.063 22.476 57.101 1.00 61.03 94 LYS A C 1
ATOM 726 O O . LYS A 1 94 ? -70.727 23.643 56.922 1.00 61.03 94 LYS A O 1
ATOM 731 N N . ILE A 1 95 ? -72.265 21.974 56.824 1.00 58.22 95 ILE A N 1
ATOM 732 C CA . ILE A 1 95 ? -73.501 22.758 56.684 1.00 58.22 95 ILE A CA 1
ATOM 733 C C . ILE A 1 95 ? -73.885 23.289 58.066 1.00 58.22 95 ILE A C 1
ATOM 735 O O . ILE A 1 95 ? -73.688 22.531 59.049 1.00 58.22 95 ILE A O 1
#

Organism: Acinetobacter pittii (NCBI:txid48296)

Foldseek 3Di:
DFWKWFFDFDDDPPDRPGTDTDIDDDDPVVVCCCVPVVVRIDTDDPPPPPPPPDDPDDPDPDDDDDDDDDDDDDDDDDDDDDDDDDPPDPDPPDD

Secondary structure (DSSP, 8-state):
-EEEEEEEEEESSSSEEEEEEEEEEE-HHHHHIIIIIS--EEE--S-TTSS-SS-PPPPPPPPPPPPPPPPPPPPPPPPPPPPPP----------

Radius of gyration: 38.47 Å; chains: 1; bounding box: 98×36×81 Å